Protein AF-A0A962V779-F1 (afdb_monomer_lite)

pLDDT: mean 74.54, std 24.52, range [26.53, 98.0]

Foldseek 3Di:
DDDDDDPPPPPPVVVVVVVVPDDDDDPPPDPDQLPDDDDLQNVLVVLVVLLVVLVVVLVCCVVVVDPNDPVSNVVSVVSQLVSLVCNVVSDDPPSDDPSHPDDPVCVVCVVVVVVVSVVSNVVD

Sequence (124 aa):
MTKRTPRMIINPNFITKVIAMLLGITIISVTLAHQGATGIVKERMDMMKSMGDANKAIGDMIKGKTTFDAAQIAEHARTINRQSQDILGHFPEGSLQKVSEALPQIWEDWPRFEHITQQLRAIA

Secondary structure (DSSP, 8-state):
-----------THHHHHHHS-SS-------TT-TTS--HHHHHHHHHHHHHHHHHHHHHHHHTTSS---HHHHHHHHHHHHHHHTTTGGG--TT---TT----THHHHTHHHHHHHHHHHHHH-

Structure (mmCIF, N/CA/C/O backbone):
data_AF-A0A962V779-F1
#
_entry.id   AF-A0A962V779-F1
#
loop_
_atom_site.group_PDB
_atom_site.id
_atom_site.type_symbol
_atom_site.label_atom_id
_atom_site.label_alt_id
_atom_site.label_comp_id
_atom_site.label_asym_id
_atom_site.label_entity_id
_atom_site.label_seq_id
_atom_site.pdbx_PDB_ins_code
_atom_site.Cartn_x
_atom_site.Cartn_y
_atom_site.Cartn_z
_atom_site.occupancy
_atom_site.B_iso_or_equiv
_atom_site.auth_seq_id
_atom_site.auth_comp_id
_atom_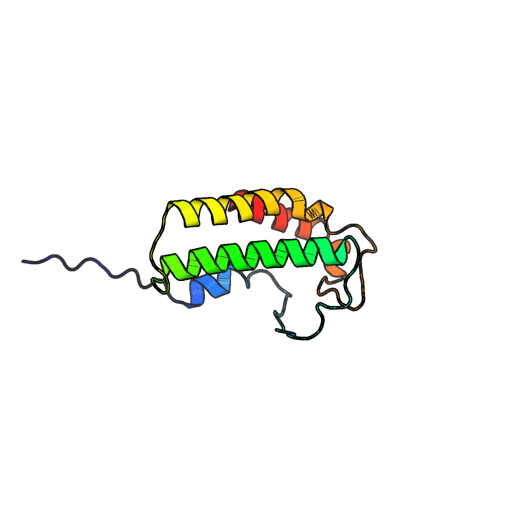site.auth_asym_id
_atom_site.auth_atom_id
_atom_site.pdbx_PDB_model_num
ATOM 1 N N . MET A 1 1 ? -20.965 -23.627 37.089 1.00 36.41 1 MET A N 1
ATOM 2 C CA . MET A 1 1 ? -20.598 -24.424 35.897 1.00 36.41 1 MET A CA 1
ATOM 3 C C . MET A 1 1 ? -20.464 -23.464 34.712 1.00 36.41 1 MET A C 1
ATOM 5 O O . MET A 1 1 ? -21.426 -23.224 34.001 1.00 36.41 1 MET A O 1
ATOM 9 N N . THR A 1 2 ? -19.316 -22.795 34.577 1.00 33.53 2 THR A N 1
ATOM 10 C CA . THR A 1 2 ? -19.082 -21.726 33.586 1.00 33.53 2 THR A CA 1
ATOM 11 C C . THR A 1 2 ? -18.181 -22.253 32.468 1.00 33.53 2 THR A C 1
ATOM 13 O O . THR A 1 2 ? -17.036 -22.635 32.705 1.00 33.53 2 THR A O 1
ATOM 16 N N . LYS A 1 3 ? -18.711 -22.328 31.241 1.00 33.72 3 LYS A N 1
ATOM 17 C CA . LYS A 1 3 ? -17.960 -22.757 30.053 1.00 33.72 3 LYS A CA 1
ATOM 18 C C . LYS A 1 3 ? -16.927 -21.680 29.704 1.00 33.72 3 LYS A C 1
ATOM 20 O O . LYS A 1 3 ? -17.291 -20.591 29.276 1.00 33.72 3 LYS A O 1
ATOM 25 N N . ARG A 1 4 ? -15.641 -21.978 29.908 1.00 35.47 4 ARG A N 1
ATOM 26 C CA . ARG A 1 4 ? -14.532 -21.149 29.418 1.00 35.47 4 ARG A CA 1
ATOM 27 C C . ARG A 1 4 ? -14.460 -21.307 27.897 1.00 35.47 4 ARG A C 1
ATOM 29 O O . ARG A 1 4 ? -14.193 -22.399 27.408 1.00 35.47 4 ARG A O 1
ATOM 36 N N . THR A 1 5 ? -14.733 -20.239 27.159 1.00 36.75 5 THR A N 1
ATOM 37 C CA . THR A 1 5 ? -14.530 -20.169 25.706 1.00 36.75 5 THR A CA 1
ATOM 38 C C . THR A 1 5 ? -13.040 -20.315 25.372 1.00 36.75 5 THR A C 1
ATOM 40 O O . THR A 1 5 ? -12.211 -19.714 26.065 1.00 36.75 5 THR A O 1
ATOM 43 N N . PRO A 1 6 ? -12.661 -21.076 24.329 1.00 34.44 6 PRO A N 1
ATOM 44 C CA . PRO A 1 6 ? -11.268 -21.188 23.921 1.00 34.44 6 PRO A CA 1
ATOM 45 C C . PRO A 1 6 ? -10.787 -19.834 23.383 1.00 34.44 6 PRO A C 1
ATOM 47 O O . PRO A 1 6 ? -11.334 -19.300 22.421 1.00 34.44 6 PRO A O 1
ATOM 50 N N . ARG A 1 7 ? -9.763 -19.258 24.026 1.00 29.47 7 ARG A N 1
ATOM 51 C CA . ARG A 1 7 ? -9.029 -18.105 23.493 1.00 29.47 7 ARG A CA 1
ATOM 52 C C . ARG A 1 7 ? -8.373 -18.541 22.186 1.00 29.47 7 ARG A C 1
ATOM 54 O O . ARG A 1 7 ? -7.385 -19.270 22.211 1.00 29.47 7 ARG A O 1
ATOM 61 N N . MET A 1 8 ? -8.905 -18.079 21.059 1.00 31.17 8 MET A N 1
ATOM 62 C CA . MET A 1 8 ? -8.189 -18.109 19.790 1.00 31.17 8 MET A CA 1
ATOM 63 C C . MET A 1 8 ? -7.039 -17.107 19.905 1.00 31.17 8 MET A C 1
ATOM 65 O O . MET A 1 8 ? -7.192 -15.914 19.656 1.00 31.17 8 MET A O 1
ATOM 69 N N . ILE A 1 9 ? -5.899 -17.585 20.401 1.00 33.09 9 ILE A N 1
ATOM 70 C CA . ILE A 1 9 ? -4.637 -16.854 20.373 1.00 33.09 9 ILE A CA 1
ATOM 71 C C . ILE A 1 9 ? -4.270 -16.738 18.892 1.00 33.09 9 ILE A C 1
ATOM 73 O O . ILE A 1 9 ? -3.694 -17.660 18.314 1.00 33.09 9 ILE A O 1
ATOM 77 N N . ILE A 1 10 ? -4.643 -15.630 18.249 1.00 38.41 10 ILE A N 1
ATOM 78 C CA . ILE A 1 10 ? -4.078 -15.287 16.946 1.00 38.41 10 ILE A CA 1
ATOM 79 C C . ILE A 1 10 ? -2.613 -14.960 17.210 1.00 38.41 10 ILE A C 1
ATOM 81 O O . ILE A 1 10 ? -2.263 -13.914 17.755 1.00 38.41 10 ILE A O 1
ATOM 85 N N . ASN A 1 11 ? -1.771 -15.940 16.903 1.00 27.55 11 ASN A N 1
ATOM 86 C CA . ASN A 1 11 ? -0.334 -15.882 17.072 1.00 27.55 11 ASN A CA 1
ATOM 87 C C . ASN A 1 11 ? 0.184 -14.646 16.303 1.00 27.55 11 ASN A C 1
ATOM 89 O O . ASN A 1 11 ? -0.093 -14.543 15.106 1.00 27.55 11 ASN A O 1
ATOM 93 N N . PRO A 1 12 ? 0.905 -13.697 16.930 1.00 32.22 12 PRO A N 1
ATOM 94 C CA . PRO A 1 12 ? 1.327 -12.442 16.289 1.00 32.22 12 PRO A CA 1
ATOM 95 C C . PRO A 1 12 ? 2.160 -12.646 15.010 1.00 32.22 12 PRO A C 1
ATOM 97 O O . PRO A 1 12 ? 2.225 -11.758 14.164 1.00 32.22 12 PRO A O 1
ATOM 100 N N . ASN A 1 13 ? 2.701 -13.851 14.821 1.00 26.53 13 ASN A N 1
ATOM 101 C CA . ASN A 1 13 ? 3.416 -14.299 13.627 1.00 26.53 13 ASN A CA 1
ATOM 102 C C . ASN A 1 13 ? 2.516 -14.603 12.413 1.00 26.53 13 ASN A C 1
ATOM 104 O O . ASN A 1 13 ? 3.035 -14.839 11.326 1.00 26.53 13 ASN A O 1
ATOM 108 N N . PHE A 1 14 ? 1.189 -14.637 12.568 1.00 35.34 14 PHE A N 1
ATOM 109 C CA . PHE A 1 14 ? 0.251 -14.880 11.466 1.00 35.34 14 PHE A CA 1
ATOM 110 C C . PHE A 1 14 ? 0.131 -13.650 10.549 1.00 35.34 14 PHE A C 1
ATOM 112 O O . PHE A 1 14 ? 0.100 -13.782 9.331 1.00 35.34 14 PHE A O 1
ATOM 119 N N . ILE A 1 15 ? 0.182 -12.446 11.130 1.00 34.31 15 ILE A N 1
ATOM 120 C CA . ILE A 1 15 ? 0.047 -11.169 10.406 1.00 34.31 15 ILE A CA 1
ATOM 121 C C . ILE A 1 15 ? 1.335 -10.825 9.640 1.00 34.31 15 ILE A C 1
ATOM 123 O O . ILE A 1 15 ? 1.277 -10.300 8.534 1.00 34.31 15 ILE A O 1
ATOM 127 N N . THR A 1 16 ? 2.501 -11.205 10.172 1.00 29.39 16 THR A N 1
ATOM 128 C CA . THR A 1 16 ? 3.792 -11.062 9.476 1.00 29.39 16 THR A CA 1
ATOM 129 C C . THR A 1 16 ? 3.905 -11.995 8.265 1.00 29.39 16 THR A C 1
ATOM 131 O O . THR A 1 16 ? 4.597 -11.678 7.305 1.00 29.39 16 THR A O 1
ATOM 134 N N . LYS A 1 17 ? 3.214 -13.142 8.275 1.00 31.25 17 LYS A N 1
ATOM 135 C CA . LYS A 1 17 ? 3.349 -14.176 7.236 1.00 31.25 17 LYS A CA 1
ATOM 136 C C . LYS A 1 17 ? 2.487 -13.954 5.997 1.00 31.25 17 LYS A C 1
ATOM 138 O O . LYS A 1 17 ? 2.885 -14.409 4.934 1.00 31.25 17 LYS A O 1
ATOM 143 N N . VAL A 1 18 ? 1.387 -13.207 6.093 1.00 33.66 18 VAL A N 1
ATOM 144 C CA . VAL A 1 18 ? 0.622 -12.799 4.897 1.00 33.66 18 VAL A CA 1
ATOM 145 C C . VAL A 1 18 ? 1.392 -11.747 4.081 1.00 33.66 18 VAL A C 1
ATOM 147 O O . VAL A 1 18 ? 1.238 -11.674 2.871 1.00 33.66 18 VAL A O 1
ATOM 150 N N . ILE A 1 19 ? 2.299 -10.999 4.721 1.00 40.00 19 ILE A N 1
ATOM 151 C CA . ILE A 1 19 ? 3.172 -10.007 4.069 1.00 40.00 19 ILE A CA 1
ATOM 152 C C . ILE A 1 19 ? 4.496 -10.634 3.570 1.00 40.00 19 ILE A C 1
ATOM 154 O O . ILE A 1 19 ? 5.134 -10.092 2.675 1.00 40.00 19 ILE A O 1
ATOM 158 N N . ALA A 1 20 ? 4.911 -11.793 4.098 1.00 33.38 20 ALA A N 1
ATOM 159 C CA . ALA A 1 20 ? 6.242 -12.376 3.864 1.00 33.38 20 ALA A CA 1
ATOM 160 C C . ALA A 1 20 ? 6.279 -13.653 2.993 1.00 33.38 20 ALA A C 1
ATOM 162 O O . ALA A 1 20 ? 7.280 -14.369 3.002 1.00 33.38 20 ALA A O 1
ATOM 163 N N . MET A 1 21 ? 5.227 -13.975 2.240 1.00 40.75 21 MET A N 1
ATOM 164 C CA . MET A 1 21 ? 5.172 -15.195 1.422 1.00 40.75 21 MET A CA 1
ATOM 165 C C . MET A 1 21 ? 4.779 -14.802 -0.008 1.0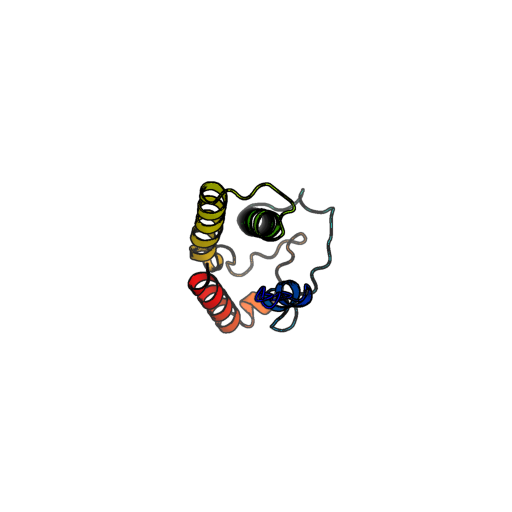0 40.75 21 MET A C 1
ATOM 167 O O . MET A 1 21 ? 3.606 -14.731 -0.330 1.00 40.75 21 MET A O 1
ATOM 171 N N . LEU A 1 22 ? 5.713 -14.395 -0.874 1.00 35.72 22 LEU A N 1
ATOM 172 C CA . LEU A 1 22 ? 6.544 -15.319 -1.652 1.00 35.72 22 LEU A CA 1
ATOM 173 C C . LEU A 1 22 ? 7.812 -14.620 -2.194 1.00 35.72 22 LEU A C 1
ATOM 175 O O . LEU A 1 22 ? 7.762 -13.938 -3.213 1.00 35.72 22 LEU A O 1
ATOM 179 N N . LEU A 1 23 ? 8.948 -14.895 -1.538 1.00 41.34 23 LEU A N 1
ATOM 180 C CA . LEU A 1 23 ? 10.332 -14.824 -2.043 1.00 41.34 23 LEU A CA 1
ATOM 181 C C . LEU A 1 23 ? 10.775 -13.493 -2.679 1.00 41.34 23 LEU A C 1
ATOM 183 O O . LEU A 1 23 ? 10.712 -13.335 -3.895 1.00 41.34 23 LEU A O 1
ATOM 187 N N . GLY A 1 24 ? 11.351 -12.613 -1.848 1.00 37.59 24 GLY A N 1
ATOM 188 C CA . GLY A 1 24 ? 12.367 -11.659 -2.312 1.00 37.59 24 GLY A CA 1
ATOM 189 C C . GLY A 1 24 ? 12.205 -10.188 -1.938 1.00 37.59 24 GLY A C 1
ATOM 190 O O . GLY A 1 24 ? 12.995 -9.390 -2.423 1.00 37.59 24 GLY A O 1
ATOM 191 N N . ILE A 1 25 ? 11.250 -9.793 -1.092 1.00 42.09 25 ILE A N 1
ATOM 192 C CA . ILE A 1 25 ? 11.143 -8.391 -0.659 1.00 42.09 25 ILE A CA 1
ATOM 193 C C . ILE A 1 25 ? 11.539 -8.300 0.809 1.00 42.09 25 ILE A C 1
ATOM 195 O O . ILE A 1 25 ? 10.752 -8.540 1.724 1.00 42.09 25 ILE A O 1
ATOM 199 N N . THR A 1 26 ? 12.807 -7.975 1.035 1.00 34.81 26 THR A N 1
ATOM 200 C CA . THR A 1 26 ? 13.250 -7.437 2.316 1.00 34.81 26 THR A CA 1
ATOM 201 C C . THR A 1 26 ? 12.598 -6.069 2.486 1.00 34.81 26 THR A C 1
ATOM 203 O O . THR A 1 26 ? 12.946 -5.136 1.766 1.00 34.81 26 THR A O 1
ATOM 206 N N . ILE A 1 27 ? 11.674 -5.931 3.438 1.00 41.41 27 ILE A N 1
ATOM 207 C CA . ILE A 1 27 ? 11.251 -4.612 3.919 1.00 41.41 27 ILE A CA 1
ATOM 208 C C . ILE A 1 27 ? 12.430 -4.058 4.721 1.00 41.41 27 ILE A C 1
ATOM 210 O O . ILE A 1 27 ? 12.556 -4.300 5.922 1.00 41.41 27 ILE A O 1
ATOM 214 N N . ILE A 1 28 ? 13.345 -3.377 4.037 1.00 38.00 28 ILE A N 1
ATOM 215 C CA . ILE A 1 28 ? 14.329 -2.529 4.697 1.00 38.00 28 ILE A CA 1
ATOM 216 C C . ILE A 1 28 ? 13.618 -1.204 4.924 1.00 38.00 28 ILE A C 1
ATOM 218 O O . ILE A 1 28 ? 13.388 -0.442 3.993 1.00 38.00 28 ILE A O 1
ATOM 222 N N . SER A 1 29 ? 13.243 -0.944 6.172 1.00 44.44 29 SER A N 1
ATOM 223 C CA . SER A 1 29 ? 12.779 0.369 6.601 1.00 44.44 29 SER A CA 1
ATOM 224 C C . SER A 1 29 ? 13.862 1.412 6.307 1.00 44.44 29 SER A C 1
ATOM 226 O O . SER A 1 29 ? 14.789 1.571 7.099 1.00 44.44 29 SER A O 1
ATOM 228 N N . VAL A 1 30 ? 13.751 2.140 5.193 1.00 36.81 30 VAL A N 1
ATOM 229 C CA . VAL A 1 30 ? 14.539 3.356 4.954 1.00 36.81 30 VAL A CA 1
ATOM 230 C C . VAL A 1 30 ? 13.626 4.562 5.113 1.00 36.81 30 VAL A C 1
ATOM 232 O O . VAL A 1 30 ? 13.128 5.186 4.177 1.00 36.81 30 VAL A O 1
ATOM 235 N N . THR A 1 31 ? 13.436 4.937 6.371 1.00 44.69 31 THR A N 1
ATOM 236 C CA . THR A 1 31 ? 13.120 6.316 6.722 1.00 44.69 31 THR A CA 1
ATOM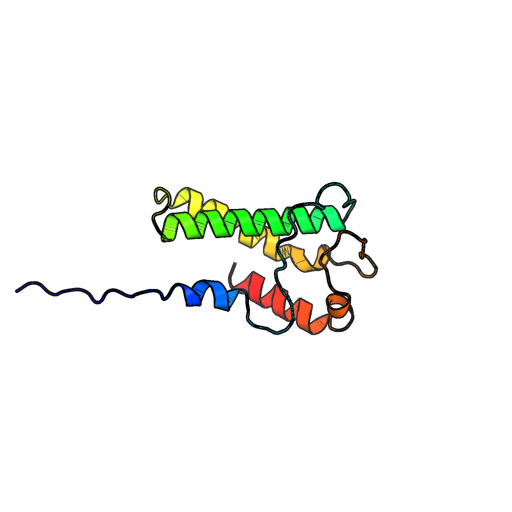 237 C C . THR A 1 31 ? 14.304 7.185 6.283 1.00 44.69 31 THR A C 1
ATOM 239 O O . THR A 1 31 ? 15.280 7.203 7.017 1.00 44.69 31 THR A O 1
ATOM 242 N N . LEU A 1 32 ? 14.267 7.801 5.085 1.00 39.91 32 LEU A N 1
ATOM 243 C CA . LEU A 1 32 ? 14.941 9.074 4.694 1.00 39.91 32 LEU A CA 1
ATOM 244 C C . LEU A 1 32 ? 15.037 9.349 3.160 1.00 39.91 32 LEU A C 1
ATOM 246 O O . LEU A 1 32 ? 15.963 10.024 2.723 1.00 39.91 32 LEU A O 1
ATOM 250 N N . ALA A 1 33 ? 14.097 8.904 2.308 1.00 42.94 33 ALA A N 1
ATOM 251 C CA . ALA A 1 33 ? 14.187 9.184 0.853 1.00 42.94 33 ALA A CA 1
ATOM 252 C C . ALA A 1 33 ? 12.889 9.618 0.132 1.00 42.94 33 ALA A C 1
ATOM 254 O O . ALA A 1 33 ? 12.854 9.656 -1.095 1.00 42.94 33 ALA A O 1
ATOM 255 N N . HIS A 1 34 ? 11.824 10.014 0.841 1.00 51.12 34 HIS A N 1
ATOM 256 C CA . HIS A 1 34 ? 10.553 10.395 0.190 1.00 51.12 34 HIS A CA 1
ATOM 257 C C . HIS A 1 34 ? 10.576 11.745 -0.566 1.00 51.12 34 HIS A C 1
ATOM 259 O O . HIS A 1 34 ? 9.585 12.091 -1.201 1.00 51.12 34 HIS A O 1
ATOM 265 N N . GLN A 1 35 ? 11.668 12.522 -0.530 1.00 55.47 35 GLN A N 1
ATOM 266 C CA . GLN A 1 35 ? 11.716 13.862 -1.146 1.00 55.47 35 GLN A CA 1
ATOM 267 C C . GLN A 1 35 ? 12.147 13.898 -2.627 1.00 55.47 35 GLN A C 1
ATOM 269 O O . GLN A 1 35 ? 12.306 14.985 -3.172 1.00 55.47 35 GLN A O 1
ATOM 274 N N . GLY A 1 36 ? 12.328 12.750 -3.293 1.00 60.72 36 GLY A N 1
ATOM 275 C CA . GLY A 1 36 ? 12.878 12.709 -4.660 1.00 60.72 36 GLY A CA 1
ATOM 276 C C . GLY A 1 36 ? 12.031 12.014 -5.727 1.00 60.72 36 GLY A C 1
ATOM 277 O O . GLY A 1 36 ? 12.411 12.055 -6.893 1.00 60.72 36 GLY A O 1
ATOM 278 N N . ALA A 1 37 ? 10.924 11.360 -5.361 1.00 72.19 37 ALA A N 1
ATOM 279 C CA . ALA A 1 37 ? 10.095 10.645 -6.330 1.00 72.19 37 ALA A CA 1
ATOM 280 C C . ALA A 1 37 ? 9.212 11.628 -7.105 1.00 72.19 37 ALA A C 1
ATOM 282 O O . ALA A 1 37 ? 8.577 12.504 -6.512 1.00 72.19 37 ALA A O 1
ATOM 283 N N . THR A 1 38 ? 9.126 11.455 -8.420 1.00 78.50 38 THR A N 1
ATOM 284 C CA . THR A 1 38 ? 8.250 12.251 -9.295 1.00 78.50 38 THR A CA 1
ATOM 285 C C . THR A 1 38 ? 7.434 11.353 -10.222 1.00 78.50 38 THR A C 1
ATOM 287 O O . THR A 1 38 ? 7.780 10.187 -10.436 1.00 78.50 38 THR A O 1
ATOM 290 N N . GLY A 1 39 ? 6.335 11.885 -10.765 1.00 88.56 39 GLY A N 1
ATOM 291 C CA . GLY A 1 39 ? 5.451 11.166 -11.689 1.00 88.56 39 GLY A CA 1
ATOM 292 C C . GLY A 1 39 ? 4.945 9.836 -11.125 1.00 88.56 39 GLY A C 1
ATOM 293 O O . GLY A 1 39 ? 4.714 9.707 -9.922 1.00 88.56 39 GLY A O 1
ATOM 294 N N . ILE A 1 40 ? 4.859 8.821 -11.990 1.00 89.38 40 ILE A N 1
ATOM 295 C CA . ILE A 1 40 ? 4.272 7.511 -11.667 1.00 89.38 40 ILE A CA 1
ATOM 296 C C . ILE A 1 40 ? 4.948 6.797 -10.482 1.00 89.38 40 ILE A C 1
ATOM 298 O O . ILE A 1 40 ? 4.307 6.037 -9.758 1.00 89.38 40 ILE A O 1
ATOM 302 N N . VAL A 1 41 ? 6.237 7.069 -10.230 1.00 86.06 41 VAL A N 1
ATOM 303 C CA . VAL A 1 41 ? 6.962 6.512 -9.074 1.00 86.06 41 VAL A CA 1
ATOM 304 C C . VAL A 1 41 ? 6.429 7.088 -7.769 1.00 86.06 41 VAL A C 1
ATOM 306 O O . VAL A 1 41 ? 6.216 6.350 -6.810 1.00 86.06 41 VAL A O 1
ATOM 309 N N . LYS A 1 42 ? 6.172 8.397 -7.735 1.00 85.62 42 LYS A N 1
ATOM 310 C CA . LYS A 1 42 ? 5.563 9.035 -6.570 1.00 85.62 42 LYS A CA 1
ATOM 311 C C . LYS A 1 42 ? 4.135 8.544 -6.364 1.00 85.62 42 LYS A C 1
ATOM 313 O O . LYS A 1 42 ? 3.780 8.187 -5.246 1.00 85.62 42 LYS A O 1
ATOM 318 N N . GLU A 1 43 ? 3.354 8.484 -7.437 1.00 89.25 43 GLU A N 1
ATOM 319 C CA . GLU A 1 43 ? 1.952 8.056 -7.390 1.00 89.25 43 GLU A CA 1
ATOM 320 C C . GLU A 1 43 ? 1.810 6.652 -6.793 1.00 89.25 43 GLU A C 1
ATOM 322 O O . GLU A 1 43 ? 1.035 6.458 -5.855 1.00 89.25 43 GLU A O 1
ATOM 327 N N . ARG A 1 44 ? 2.626 5.686 -7.241 1.00 90.94 44 ARG A N 1
ATOM 328 C CA . ARG A 1 44 ? 2.583 4.327 -6.682 1.00 90.94 44 ARG A CA 1
ATOM 329 C C . ARG A 1 44 ? 3.038 4.263 -5.226 1.00 90.94 44 ARG A C 1
ATOM 331 O O . ARG A 1 44 ? 2.492 3.479 -4.456 1.00 90.94 44 ARG A O 1
ATOM 338 N N . MET A 1 45 ? 4.033 5.066 -4.837 1.00 84.50 45 MET A N 1
ATOM 339 C CA . MET A 1 45 ? 4.516 5.111 -3.453 1.00 84.50 45 MET A CA 1
ATOM 340 C C . MET A 1 45 ? 3.445 5.685 -2.524 1.00 84.50 45 MET A C 1
ATOM 342 O O . MET A 1 45 ? 3.188 5.114 -1.464 1.00 84.50 45 MET A O 1
ATOM 346 N N . ASP A 1 46 ? 2.783 6.765 -2.940 1.00 87.75 46 ASP A N 1
ATOM 347 C CA . ASP A 1 46 ? 1.689 7.383 -2.190 1.00 87.75 46 ASP A CA 1
ATOM 348 C C . ASP A 1 46 ? 0.486 6.424 -2.081 1.00 87.75 46 ASP A C 1
ATOM 350 O O . ASP A 1 46 ? -0.083 6.270 -0.995 1.00 87.75 46 ASP A O 1
ATOM 354 N N . MET A 1 47 ? 0.151 5.706 -3.162 1.00 90.69 47 MET A N 1
ATOM 355 C CA . MET A 1 47 ? -0.877 4.659 -3.152 1.00 90.69 47 MET A CA 1
ATOM 356 C C . MET A 1 47 ? -0.536 3.537 -2.158 1.00 90.69 47 MET A C 1
ATOM 358 O O . MET A 1 47 ? -1.341 3.230 -1.280 1.00 90.69 47 MET A O 1
ATOM 362 N N . MET A 1 48 ? 0.660 2.945 -2.252 1.00 89.50 48 MET A N 1
ATOM 363 C CA . MET A 1 48 ? 1.074 1.843 -1.370 1.00 89.50 48 MET A CA 1
ATOM 364 C C . MET A 1 48 ? 1.152 2.279 0.097 1.00 89.50 48 MET A C 1
ATOM 366 O O . MET A 1 48 ? 0.768 1.523 0.992 1.00 89.50 48 MET A O 1
ATOM 370 N N . LYS A 1 49 ? 1.585 3.518 0.357 1.00 87.50 49 LYS A N 1
ATOM 371 C CA . LYS A 1 49 ? 1.561 4.108 1.697 1.00 87.50 49 LYS A CA 1
ATOM 372 C C . LYS A 1 49 ? 0.137 4.204 2.237 1.00 87.50 49 LYS A C 1
ATOM 374 O O . LYS A 1 49 ? -0.116 3.768 3.356 1.00 87.50 49 LYS A O 1
ATOM 379 N N . SER A 1 50 ? -0.790 4.722 1.438 1.00 89.44 50 SER A N 1
ATOM 380 C CA . SER A 1 50 ? -2.197 4.848 1.820 1.00 89.44 50 SER A CA 1
ATOM 381 C C . SER A 1 50 ? -2.845 3.487 2.114 1.00 89.44 50 SER A C 1
ATOM 383 O O . SER A 1 50 ? -3.538 3.361 3.128 1.00 89.44 50 SER A O 1
ATOM 385 N N . MET A 1 51 ? -2.554 2.452 1.315 1.00 88.75 51 MET A N 1
ATOM 386 C CA . MET A 1 51 ? -2.975 1.073 1.604 1.00 88.75 51 MET A CA 1
ATOM 387 C C . MET A 1 51 ? -2.388 0.566 2.928 1.00 88.75 51 MET A C 1
ATOM 389 O O . MET A 1 51 ? -3.099 -0.036 3.737 1.00 88.75 51 MET A O 1
ATOM 393 N N . GLY A 1 52 ? -1.096 0.816 3.166 1.00 85.62 52 GLY A N 1
ATOM 394 C CA . GLY A 1 52 ? -0.403 0.442 4.399 1.00 85.62 52 GLY A CA 1
ATOM 395 C C . GLY A 1 52 ? -0.994 1.112 5.642 1.00 85.62 52 GLY A C 1
ATOM 396 O O . GLY A 1 52 ? -1.244 0.438 6.644 1.00 85.62 52 GLY A O 1
ATOM 397 N N . ASP A 1 53 ? -1.283 2.410 5.560 1.00 91.25 53 ASP A N 1
ATOM 398 C CA . ASP A 1 53 ? -1.892 3.188 6.641 1.00 91.25 53 ASP A CA 1
ATOM 399 C C . ASP A 1 53 ? -3.320 2.702 6.947 1.00 91.25 53 ASP A C 1
ATOM 401 O O . ASP A 1 53 ? -3.669 2.509 8.116 1.00 91.25 53 ASP A O 1
ATOM 405 N N . ALA A 1 54 ? -4.125 2.412 5.917 1.00 93.50 54 ALA A N 1
ATOM 406 C CA . ALA A 1 54 ? -5.466 1.842 6.072 1.00 93.50 54 ALA A CA 1
ATOM 407 C C . ALA A 1 54 ? -5.431 0.454 6.740 1.00 93.50 54 ALA A C 1
ATOM 409 O O . ALA A 1 54 ? -6.144 0.209 7.718 1.00 93.50 54 ALA A O 1
ATOM 410 N N . ASN A 1 55 ? -4.547 -0.437 6.277 1.00 92.31 55 ASN A N 1
ATOM 411 C CA . ASN A 1 55 ? -4.352 -1.758 6.882 1.00 92.31 55 ASN A CA 1
ATOM 412 C C . ASN A 1 55 ? -3.890 -1.661 8.338 1.00 92.31 55 ASN A C 1
ATOM 414 O O . ASN A 1 55 ? -4.351 -2.419 9.199 1.00 92.31 55 ASN A O 1
ATOM 418 N N . LYS A 1 56 ? -2.991 -0.719 8.638 1.00 92.88 56 LYS A N 1
ATOM 419 C CA . LYS A 1 56 ? -2.529 -0.471 10.003 1.00 92.88 56 LYS A CA 1
ATOM 420 C C . LYS A 1 56 ? -3.676 -0.004 10.897 1.00 92.88 56 LYS A C 1
ATOM 422 O O . LYS A 1 56 ? -3.806 -0.529 12.000 1.00 92.88 56 LYS A O 1
ATOM 427 N N . ALA A 1 57 ? -4.506 0.929 10.432 1.00 94.56 57 ALA A N 1
ATOM 428 C CA . ALA A 1 57 ? -5.651 1.427 11.191 1.00 94.56 57 ALA A CA 1
ATOM 429 C C . ALA A 1 57 ? -6.646 0.303 11.526 1.00 94.56 57 ALA A C 1
ATOM 431 O O . ALA A 1 57 ? -7.026 0.142 12.689 1.00 94.56 57 ALA A O 1
ATOM 432 N N . ILE A 1 58 ? -6.986 -0.540 10.543 1.00 93.12 58 ILE A N 1
ATOM 433 C CA . ILE A 1 58 ? -7.809 -1.743 10.756 1.00 93.12 58 ILE A CA 1
ATOM 434 C C . ILE A 1 58 ? -7.150 -2.669 11.785 1.00 93.12 58 ILE A C 1
ATOM 436 O O . ILE A 1 58 ? -7.781 -3.085 12.758 1.00 93.12 58 ILE A O 1
ATOM 440 N N . GLY A 1 59 ? -5.866 -2.980 11.596 1.00 92.12 59 GLY A N 1
ATOM 441 C CA . GLY A 1 59 ? -5.125 -3.876 12.477 1.00 92.12 59 GLY A CA 1
ATOM 442 C C . GLY A 1 59 ? -5.026 -3.365 13.915 1.00 92.12 59 GLY A C 1
ATOM 443 O O . GLY A 1 59 ? -5.106 -4.165 14.847 1.00 92.12 59 GLY A O 1
ATOM 444 N N . ASP A 1 60 ? -4.866 -2.058 14.115 1.00 95.75 60 ASP A N 1
ATOM 445 C CA . ASP A 1 60 ? -4.816 -1.442 15.440 1.00 95.75 60 ASP A CA 1
ATOM 446 C C . ASP A 1 60 ? -6.189 -1.480 16.136 1.00 95.75 60 ASP A C 1
ATOM 448 O O . ASP A 1 60 ? -6.234 -1.813 17.324 1.00 95.75 60 ASP A O 1
ATOM 452 N N . MET A 1 61 ? -7.294 -1.270 15.404 1.00 96.81 61 MET A N 1
ATOM 453 C CA . MET A 1 61 ? -8.659 -1.431 15.935 1.00 96.81 61 MET A CA 1
ATOM 454 C C . MET A 1 61 ? -8.953 -2.884 16.328 1.00 96.81 61 MET A C 1
ATOM 456 O O . MET A 1 61 ? -9.413 -3.147 17.438 1.00 96.81 61 MET A O 1
ATOM 460 N N . ILE A 1 62 ? -8.630 -3.852 15.461 1.00 94.38 62 ILE A N 1
ATOM 461 C CA . ILE A 1 62 ? -8.839 -5.287 15.738 1.00 94.38 62 ILE A CA 1
ATOM 462 C C . ILE A 1 62 ? -8.005 -5.749 16.941 1.00 94.38 62 ILE A C 1
ATOM 464 O O . ILE A 1 62 ? -8.452 -6.575 17.736 1.00 94.38 62 ILE A O 1
ATOM 468 N N . LYS A 1 63 ? -6.792 -5.209 17.101 1.00 95.94 63 LYS A N 1
ATOM 469 C CA . LYS A 1 63 ? -5.908 -5.508 18.240 1.00 95.94 63 LYS A CA 1
ATOM 470 C C . LYS A 1 63 ? -6.284 -4.743 19.514 1.00 95.94 63 LYS A C 1
ATOM 472 O O . LYS A 1 63 ? -5.606 -4.923 20.523 1.00 95.94 63 LYS A O 1
ATOM 477 N N . GLY A 1 64 ? -7.309 -3.888 19.476 1.00 95.50 64 GLY A N 1
ATOM 478 C CA . GLY A 1 64 ? -7.750 -3.083 20.617 1.00 95.50 64 GLY A CA 1
ATOM 479 C C . GLY A 1 64 ? -6.755 -2.000 21.043 1.00 95.50 64 GLY A C 1
ATOM 480 O O . GLY A 1 64 ? -6.792 -1.557 22.187 1.00 95.50 64 GLY A O 1
ATOM 481 N N . LYS A 1 65 ? -5.843 -1.587 20.155 1.00 96.75 65 LYS A N 1
ATOM 482 C CA . LYS A 1 65 ? -4.929 -0.458 20.409 1.00 96.75 65 LYS A CA 1
ATOM 483 C C . LYS A 1 65 ? -5.621 0.891 20.237 1.00 96.75 65 LYS A C 1
ATOM 485 O O . LYS A 1 65 ? -5.180 1.884 20.805 1.00 96.75 65 LYS A O 1
ATOM 490 N N . THR A 1 66 ? -6.680 0.917 19.438 1.00 96.38 66 THR A N 1
ATOM 491 C CA . THR A 1 66 ? -7.586 2.049 19.253 1.00 96.38 66 THR A CA 1
ATOM 492 C C . THR A 1 66 ? -9.026 1.577 19.454 1.00 96.38 66 THR A C 1
ATOM 494 O O . THR A 1 66 ? -9.302 0.374 19.428 1.00 96.38 66 THR A O 1
ATOM 497 N N . THR A 1 67 ? -9.949 2.514 19.690 1.00 97.44 67 THR A N 1
ATOM 498 C CA . THR A 1 67 ? -11.378 2.201 19.831 1.00 97.44 67 THR A CA 1
ATOM 499 C C . THR A 1 67 ? -11.899 1.543 18.558 1.00 97.44 67 THR A C 1
ATOM 501 O O . THR A 1 67 ? -11.655 2.034 17.459 1.00 97.44 67 THR A O 1
ATOM 504 N N . PHE A 1 68 ? -12.629 0.440 18.713 1.00 97.12 68 PHE A N 1
ATOM 505 C CA . PHE A 1 68 ? -13.278 -0.230 17.595 1.00 97.12 68 PHE A CA 1
ATOM 506 C C . PHE A 1 68 ? -14.379 0.653 16.999 1.00 97.12 68 PHE A C 1
ATOM 508 O O . PHE A 1 68 ? -15.308 1.050 17.703 1.00 97.12 68 PHE A O 1
ATOM 515 N N . ASP A 1 69 ? -14.298 0.895 15.693 1.00 97.81 69 ASP A N 1
ATOM 516 C CA . ASP A 1 69 ? -15.308 1.608 14.919 1.00 97.81 69 ASP A CA 1
ATOM 517 C C . ASP A 1 69 ? -15.527 0.885 13.583 1.00 97.81 69 ASP A C 1
ATOM 519 O O . ASP A 1 69 ? -14.680 0.891 12.687 1.00 97.81 69 ASP A O 1
ATOM 523 N N . ALA A 1 70 ? -16.686 0.239 13.450 1.00 96.88 70 ALA A N 1
ATOM 524 C CA . ALA A 1 70 ? -17.026 -0.532 12.260 1.00 96.88 70 ALA A CA 1
ATOM 525 C C . ALA A 1 70 ? -17.140 0.337 10.995 1.00 96.88 70 ALA A C 1
ATOM 527 O O . ALA A 1 70 ? 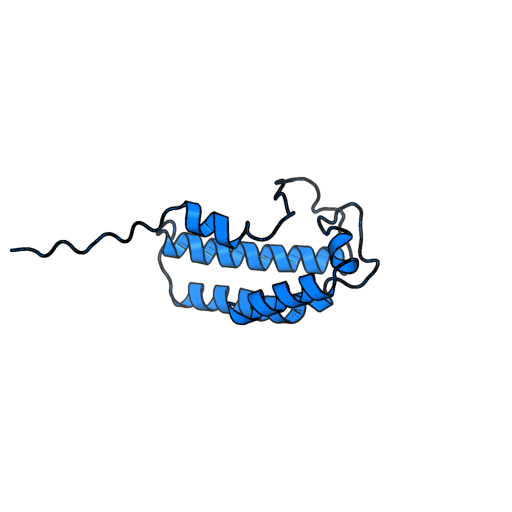-16.825 -0.139 9.902 1.00 96.88 70 ALA A O 1
ATOM 528 N N . ALA A 1 71 ? -17.563 1.599 11.122 1.00 98.00 71 ALA A N 1
ATOM 529 C CA . ALA A 1 71 ? -17.683 2.501 9.981 1.00 98.00 71 ALA A CA 1
ATOM 530 C C . ALA A 1 71 ? -16.299 2.914 9.463 1.00 98.00 71 ALA A C 1
ATOM 532 O O . ALA A 1 71 ? -16.075 2.921 8.250 1.00 98.00 71 ALA A O 1
ATOM 533 N N . GLN A 1 72 ? -15.351 3.174 10.369 1.00 97.38 72 GLN A N 1
ATOM 534 C CA . GLN A 1 72 ? -13.962 3.457 9.993 1.00 97.38 72 GLN A CA 1
ATOM 535 C C . GLN A 1 72 ? -13.266 2.231 9.392 1.00 97.38 72 GLN A C 1
ATOM 537 O O . GLN A 1 72 ? -12.579 2.360 8.379 1.00 97.38 72 GLN A O 1
ATOM 542 N N . ILE A 1 73 ? -13.487 1.030 9.942 1.00 97.31 73 ILE A N 1
ATOM 543 C CA . ILE A 1 73 ? -12.984 -0.214 9.333 1.00 97.31 73 ILE A CA 1
ATOM 544 C C . ILE A 1 73 ? -13.502 -0.356 7.898 1.00 97.31 73 ILE A C 1
ATOM 546 O O . ILE A 1 73 ? -12.713 -0.627 6.993 1.00 97.31 73 ILE A O 1
ATOM 550 N N . ALA A 1 74 ? -14.801 -0.134 7.674 1.00 97.00 74 ALA A N 1
ATOM 551 C CA . ALA A 1 74 ?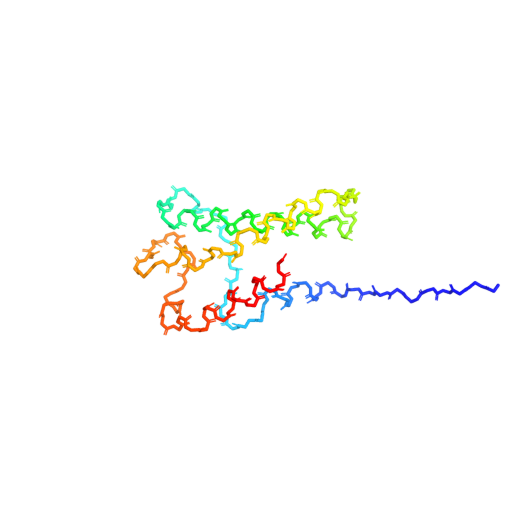 -15.388 -0.213 6.340 1.00 97.00 74 ALA A CA 1
ATOM 552 C C . ALA A 1 74 ? -14.783 0.821 5.373 1.00 97.00 74 ALA A C 1
ATOM 554 O O . ALA A 1 74 ? -14.566 0.505 4.205 1.00 97.00 74 ALA A O 1
ATOM 555 N N . GLU A 1 75 ? -14.473 2.036 5.833 1.00 97.94 75 GLU A N 1
ATOM 556 C CA . GLU A 1 75 ? -13.846 3.054 4.982 1.00 97.94 75 GLU A CA 1
ATOM 557 C C . GLU A 1 75 ? -12.391 2.728 4.624 1.00 97.94 75 GLU A C 1
ATOM 559 O O . GLU A 1 75 ? -11.982 2.865 3.465 1.00 97.94 75 GLU A O 1
ATOM 564 N N . HIS A 1 76 ? -11.613 2.229 5.584 1.00 96.50 76 HIS A N 1
ATOM 565 C CA . HIS A 1 76 ? -10.257 1.756 5.315 1.00 96.50 76 HIS A CA 1
ATOM 566 C C . HIS A 1 76 ? -10.258 0.554 4.362 1.00 96.50 76 HIS A C 1
ATOM 568 O O . HIS A 1 76 ? -9.475 0.537 3.413 1.00 96.50 76 HIS A O 1
ATOM 574 N N . ALA A 1 77 ? -11.181 -0.396 4.541 1.00 94.69 77 ALA A N 1
ATOM 575 C CA . ALA A 1 77 ? -11.342 -1.534 3.636 1.00 94.69 77 ALA A CA 1
ATOM 576 C C . ALA A 1 77 ? -11.705 -1.076 2.214 1.00 94.69 77 ALA A C 1
ATOM 578 O O . ALA A 1 77 ? -11.073 -1.492 1.247 1.00 94.69 77 ALA A O 1
ATOM 579 N N . ARG A 1 78 ? -12.640 -0.124 2.071 1.00 97.00 78 ARG A N 1
ATOM 580 C CA . ARG A 1 78 ? -12.953 0.488 0.768 1.00 97.00 78 ARG A CA 1
ATOM 581 C C . ARG A 1 78 ? -11.736 1.151 0.124 1.00 97.00 78 ARG A C 1
ATOM 583 O O . ARG A 1 78 ? -11.593 1.077 -1.093 1.00 97.00 78 ARG A O 1
ATOM 590 N N . THR A 1 79 ? -10.874 1.792 0.910 1.00 93.69 79 THR A N 1
ATOM 591 C CA . THR A 1 79 ? -9.633 2.398 0.405 1.00 93.69 79 THR A CA 1
ATOM 592 C C . THR A 1 79 ? -8.692 1.341 -0.171 1.00 93.69 79 THR A C 1
ATOM 594 O O . THR A 1 79 ? -8.253 1.487 -1.311 1.00 93.69 79 THR A O 1
ATOM 597 N N . ILE A 1 80 ? -8.464 0.251 0.568 1.00 91.50 80 ILE A N 1
ATOM 598 C CA . ILE A 1 80 ? -7.634 -0.882 0.130 1.00 91.50 80 ILE A CA 1
ATOM 599 C C . ILE A 1 80 ? -8.211 -1.510 -1.141 1.00 91.50 80 ILE A C 1
ATOM 601 O O . ILE A 1 80 ? -7.480 -1.674 -2.117 1.00 91.50 80 ILE A O 1
ATOM 605 N N . ASN A 1 81 ? -9.520 -1.786 -1.167 1.00 93.50 81 ASN A N 1
ATOM 606 C CA . ASN A 1 81 ? -10.183 -2.343 -2.342 1.00 93.50 81 ASN A CA 1
ATOM 607 C C . ASN A 1 81 ? -10.007 -1.435 -3.565 1.00 93.50 81 ASN A C 1
ATOM 609 O O . ASN A 1 81 ? -9.490 -1.894 -4.580 1.00 93.50 81 ASN A O 1
ATOM 613 N N . ARG A 1 82 ? -10.334 -0.136 -3.465 1.00 94.62 82 ARG A N 1
ATOM 614 C CA . ARG A 1 82 ? -10.174 0.810 -4.586 1.00 94.62 82 ARG A CA 1
ATOM 615 C C . ARG A 1 82 ? -8.746 0.829 -5.131 1.00 94.62 82 ARG A C 1
ATOM 617 O O . ARG A 1 82 ? -8.568 0.749 -6.339 1.00 94.62 82 ARG A O 1
ATOM 624 N N . GLN A 1 83 ? -7.745 0.914 -4.257 1.00 91.31 83 GLN A N 1
ATOM 625 C CA . GLN A 1 83 ? -6.341 0.990 -4.674 1.00 91.31 83 GLN A CA 1
ATOM 626 C C . GLN A 1 83 ? -5.836 -0.333 -5.260 1.00 91.31 83 GLN A C 1
ATOM 628 O O . GLN A 1 83 ? -5.077 -0.322 -6.226 1.00 91.31 83 GLN A O 1
ATOM 633 N N . SER A 1 84 ? -6.317 -1.476 -4.759 1.00 90.44 84 SER A N 1
ATOM 634 C CA . SER A 1 84 ? -5.956 -2.789 -5.309 1.00 90.44 84 SER A CA 1
ATOM 635 C C . SER A 1 84 ? -6.333 -2.942 -6.790 1.00 90.44 84 SER A C 1
ATOM 637 O O . SER A 1 84 ? -5.639 -3.637 -7.540 1.00 90.44 84 SER A O 1
ATOM 639 N N . GLN A 1 85 ? -7.393 -2.259 -7.240 1.00 93.50 85 GLN A N 1
ATOM 640 C CA . GLN A 1 85 ? -7.878 -2.359 -8.616 1.00 93.50 85 GLN A CA 1
ATOM 641 C C . GLN A 1 85 ? -6.889 -1.800 -9.644 1.00 93.50 85 GLN A C 1
ATOM 643 O O . GLN A 1 85 ? -6.872 -2.299 -10.765 1.00 93.50 85 GLN A O 1
ATOM 648 N N . ASP A 1 86 ? -6.010 -0.862 -9.282 1.00 89.94 86 ASP A N 1
ATOM 649 C CA . ASP A 1 86 ? -5.155 -0.159 -10.256 1.00 89.94 86 ASP A CA 1
ATOM 650 C C . ASP A 1 86 ? -3.647 -0.366 -10.046 1.00 89.94 86 ASP A C 1
ATOM 652 O O . ASP A 1 86 ? -2.815 0.335 -10.613 1.00 89.94 86 ASP A O 1
ATOM 656 N N . ILE A 1 87 ? -3.251 -1.373 -9.257 1.00 91.44 87 ILE A N 1
ATOM 657 C CA . ILE A 1 87 ? -1.827 -1.599 -8.961 1.00 91.44 87 ILE A CA 1
ATOM 658 C C . ILE A 1 87 ? -0.996 -1.772 -10.235 1.00 91.44 87 ILE A C 1
ATOM 660 O O . ILE A 1 87 ? 0.071 -1.184 -10.323 1.00 91.44 87 ILE A O 1
ATOM 664 N N . LEU A 1 88 ? -1.463 -2.529 -11.231 1.00 92.12 88 LEU A N 1
ATOM 665 C CA . LEU A 1 88 ? -0.690 -2.771 -12.456 1.00 92.12 88 LEU A CA 1
ATOM 666 C C . LEU A 1 88 ? -0.422 -1.492 -13.263 1.00 92.12 88 LEU A C 1
ATOM 668 O O . LEU A 1 88 ? 0.685 -1.326 -13.774 1.00 92.12 88 LEU A O 1
ATOM 672 N N . GLY A 1 89 ? -1.386 -0.565 -13.322 1.00 92.75 89 GLY A N 1
ATOM 673 C CA . GLY A 1 89 ? -1.246 0.707 -14.042 1.00 92.75 89 GLY A CA 1
ATOM 674 C C . GLY A 1 89 ? -0.121 1.591 -13.496 1.00 92.75 89 GLY A C 1
ATOM 675 O O . GLY A 1 89 ? 0.447 2.413 -14.214 1.00 92.75 89 GLY A O 1
ATOM 676 N N . HIS A 1 90 ? 0.274 1.361 -12.246 1.00 90.94 90 HIS A N 1
ATOM 677 C CA . HIS A 1 90 ? 1.327 2.094 -11.556 1.00 90.94 90 HIS A CA 1
ATOM 678 C C . HIS A 1 90 ? 2.760 1.571 -11.797 1.00 90.94 90 HIS A C 1
ATOM 680 O O . HIS A 1 90 ? 3.724 2.174 -11.305 1.00 90.94 90 HIS A O 1
ATOM 686 N N . PHE A 1 91 ? 2.928 0.482 -12.558 1.00 92.06 91 PHE A N 1
ATOM 687 C CA . PHE A 1 91 ? 4.237 -0.111 -12.877 1.00 92.06 91 PHE A CA 1
ATOM 688 C C . PHE A 1 91 ? 4.499 -0.199 -14.392 1.00 92.06 91 PHE A C 1
ATOM 690 O O . PHE A 1 91 ? 4.824 -1.279 -14.889 1.00 92.06 91 PHE A O 1
ATOM 697 N N . PRO A 1 92 ? 4.422 0.911 -15.155 1.00 91.56 92 PRO A N 1
ATOM 698 C CA . PRO A 1 92 ? 4.827 0.881 -16.555 1.00 91.56 92 PRO A CA 1
ATOM 699 C C . PRO A 1 92 ? 6.317 0.535 -16.675 1.00 91.56 92 PRO A C 1
ATOM 701 O O . PRO A 1 92 ? 7.124 0.869 -15.797 1.00 91.56 92 PRO A O 1
ATOM 704 N N . GLU A 1 93 ? 6.682 -0.142 -17.759 1.00 87.50 93 GLU A N 1
ATOM 705 C CA . GLU A 1 93 ? 8.069 -0.514 -18.037 1.00 87.50 93 GLU A CA 1
ATOM 706 C C . GLU A 1 93 ? 8.979 0.724 -18.072 1.00 87.50 93 GLU A C 1
ATOM 708 O O . GLU A 1 93 ? 8.571 1.819 -18.463 1.00 87.50 93 GLU A O 1
ATOM 713 N N . GLY A 1 94 ? 10.211 0.578 -17.583 1.00 80.56 94 GLY A N 1
ATOM 714 C CA . GLY A 1 94 ? 11.164 1.687 -17.496 1.00 80.56 94 GLY A CA 1
ATOM 715 C C . GLY A 1 94 ? 10.868 2.707 -16.388 1.00 80.56 94 GLY A C 1
ATOM 716 O O . GLY A 1 94 ? 11.619 3.670 -16.243 1.00 80.56 94 GLY A O 1
ATOM 717 N N . SER A 1 95 ? 9.841 2.508 -15.549 1.00 81.25 95 SER A N 1
ATOM 718 C CA . SER A 1 95 ? 9.513 3.418 -14.435 1.00 81.25 95 SER A CA 1
ATOM 719 C C . SER A 1 95 ? 10.388 3.240 -13.186 1.00 81.25 95 SER A C 1
ATOM 721 O O . SER A 1 95 ? 9.921 3.335 -12.046 1.00 81.25 95 SER A O 1
ATOM 723 N N . LEU A 1 96 ? 11.685 3.017 -13.388 1.00 75.81 96 LEU A N 1
ATOM 724 C CA . LEU A 1 96 ? 12.681 2.920 -12.329 1.00 75.81 96 LEU A CA 1
ATOM 725 C C . LEU A 1 96 ? 13.330 4.285 -12.086 1.00 75.81 96 LEU A C 1
ATOM 727 O O . LEU A 1 96 ? 13.994 4.850 -12.949 1.00 75.81 96 LEU A O 1
ATOM 731 N N . GLN A 1 97 ? 13.155 4.812 -10.876 1.00 70.00 97 GLN A N 1
ATOM 732 C CA . GLN A 1 97 ? 13.918 5.953 -10.367 1.00 70.00 97 GLN A CA 1
ATOM 733 C C . GLN A 1 97 ? 14.811 5.477 -9.225 1.00 70.00 97 GLN A C 1
ATOM 735 O O . GLN A 1 97 ? 14.470 4.519 -8.535 1.00 70.00 97 GLN A O 1
ATOM 740 N N . LYS A 1 98 ? 15.917 6.185 -8.964 1.00 72.38 98 LYS A N 1
ATOM 741 C CA . LYS A 1 98 ? 16.872 5.845 -7.890 1.00 72.38 98 LYS A CA 1
ATOM 742 C C . LYS A 1 98 ? 16.216 5.688 -6.509 1.00 72.38 98 LYS A C 1
ATOM 744 O O . LYS A 1 98 ? 16.708 4.931 -5.685 1.00 72.38 98 LYS A O 1
ATOM 749 N N . VAL A 1 99 ? 15.133 6.421 -6.255 1.00 75.56 99 VAL A N 1
ATOM 750 C CA . VAL A 1 99 ? 14.385 6.391 -4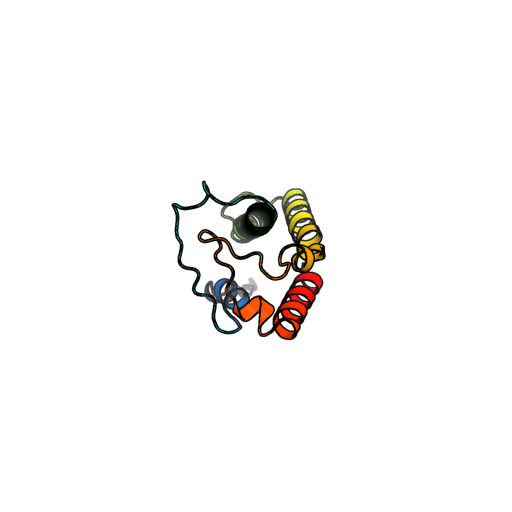.986 1.00 75.56 99 VAL A CA 1
ATOM 751 C C . VAL A 1 99 ? 13.320 5.294 -4.923 1.00 75.56 99 VAL A C 1
ATOM 753 O O . VAL A 1 99 ? 12.673 5.137 -3.895 1.00 75.56 99 VAL A O 1
ATOM 756 N N . SER A 1 100 ? 13.096 4.560 -6.014 1.00 74.75 100 SER A N 1
ATOM 757 C CA . SER A 1 100 ? 12.092 3.506 -6.049 1.00 74.75 100 SER A CA 1
ATOM 758 C C . SER A 1 100 ? 12.605 2.236 -5.381 1.00 74.75 100 SER A C 1
ATOM 760 O O . SER A 1 100 ? 13.669 1.737 -5.726 1.00 74.75 100 SER A O 1
ATOM 762 N N . GLU A 1 101 ? 11.767 1.630 -4.546 1.00 82.06 101 GLU A N 1
ATOM 763 C CA . GLU A 1 101 ? 11.985 0.286 -3.983 1.00 82.06 101 GLU A CA 1
ATOM 764 C C . GLU A 1 101 ? 11.471 -0.838 -4.908 1.00 82.06 101 GLU A C 1
ATOM 766 O O . GLU A 1 101 ? 11.403 -2.002 -4.524 1.00 82.06 101 GLU A O 1
ATOM 771 N N . ALA A 1 102 ? 11.082 -0.493 -6.139 1.00 82.69 102 ALA A N 1
ATOM 772 C CA . ALA A 1 102 ? 10.565 -1.452 -7.104 1.00 82.69 102 ALA A CA 1
ATOM 773 C C . ALA A 1 102 ? 11.755 -2.186 -7.719 1.00 82.69 102 ALA A C 1
ATOM 775 O O . ALA A 1 102 ? 12.691 -1.553 -8.206 1.00 82.69 102 ALA A O 1
ATOM 776 N N . LEU A 1 103 ? 11.717 -3.511 -7.677 1.00 84.69 103 LEU A N 1
ATOM 777 C CA . LEU A 1 103 ? 12.783 -4.345 -8.205 1.00 84.69 103 LEU A CA 1
ATOM 778 C C . LEU A 1 103 ? 12.586 -4.580 -9.715 1.00 84.69 103 LEU A C 1
ATOM 780 O O . LEU A 1 103 ? 11.441 -4.772 -10.133 1.00 84.69 103 LEU A O 1
ATOM 784 N N . PRO A 1 104 ? 13.661 -4.619 -10.532 1.00 82.12 104 PRO A N 1
ATOM 785 C CA . PRO A 1 104 ? 13.575 -4.938 -11.963 1.00 82.12 104 PRO A CA 1
ATOM 786 C C . PRO A 1 104 ? 12.801 -6.230 -12.266 1.00 82.12 104 PRO A C 1
ATOM 788 O O . PRO A 1 104 ? 12.094 -6.311 -13.269 1.00 82.12 104 PRO A O 1
ATOM 791 N N . GLN A 1 105 ? 12.851 -7.194 -11.343 1.00 87.56 105 GLN A N 1
ATOM 792 C CA . GLN A 1 105 ? 12.152 -8.477 -11.401 1.00 87.56 105 GLN A CA 1
ATOM 793 C C . GLN A 1 105 ? 10.638 -8.354 -11.627 1.00 87.56 105 GLN A C 1
ATOM 795 O O . GLN A 1 105 ? 10.035 -9.290 -12.141 1.00 87.56 105 GLN A O 1
ATOM 800 N N . ILE A 1 106 ? 10.017 -7.224 -11.263 1.00 84.94 106 ILE A N 1
ATOM 801 C CA . ILE A 1 106 ? 8.596 -6.966 -11.549 1.00 84.94 106 ILE A CA 1
ATOM 802 C C . ILE A 1 106 ? 8.316 -7.066 -13.052 1.00 84.94 106 ILE A C 1
ATOM 804 O O . ILE A 1 106 ? 7.298 -7.629 -13.440 1.00 84.94 106 ILE A O 1
ATOM 808 N N . TRP A 1 107 ? 9.215 -6.544 -13.887 1.00 91.06 107 TRP A N 1
ATOM 809 C CA . TRP A 1 107 ? 9.064 -6.568 -15.342 1.00 91.06 107 TRP A CA 1
ATOM 810 C C . TRP A 1 107 ? 9.675 -7.823 -15.971 1.00 91.06 107 TRP A C 1
ATOM 812 O O . TRP A 1 107 ? 9.161 -8.298 -16.978 1.00 91.06 107 TRP A O 1
ATOM 822 N N . GLU A 1 108 ? 10.717 -8.404 -15.364 1.00 90.19 108 GLU A N 1
ATOM 823 C CA . GLU A 1 108 ? 11.291 -9.682 -15.824 1.00 90.19 108 GLU A CA 1
ATOM 824 C C . GLU A 1 108 ? 10.310 -10.857 -15.658 1.00 90.19 108 GLU A C 1
ATOM 826 O O . GLU A 1 108 ? 10.305 -11.775 -16.475 1.00 90.19 108 GLU A O 1
ATOM 831 N N . ASP A 1 109 ? 9.464 -10.821 -14.622 1.00 92.50 109 ASP A N 1
ATOM 832 C CA . ASP A 1 109 ? 8.427 -11.822 -14.337 1.00 92.50 109 ASP A CA 1
ATOM 833 C C . ASP A 1 109 ? 7.059 -11.146 -14.139 1.00 92.50 109 ASP A C 1
ATOM 835 O O . ASP A 1 109 ? 6.392 -11.261 -13.103 1.00 92.50 109 ASP A O 1
ATOM 839 N N . TRP A 1 110 ? 6.643 -10.400 -15.165 1.00 91.69 110 TRP A N 1
ATOM 840 C CA . TRP A 1 110 ? 5.356 -9.707 -15.179 1.00 91.69 110 TRP A CA 1
ATOM 841 C C . TRP A 1 110 ? 4.150 -10.629 -14.907 1.00 91.69 110 TRP A C 1
ATOM 843 O O . TRP A 1 110 ? 3.308 -10.250 -14.091 1.00 91.69 110 TRP A O 1
ATOM 853 N N . PRO A 1 111 ? 4.058 -11.860 -15.464 1.00 95.06 111 PRO A N 1
ATOM 854 C CA . PRO A 1 111 ? 2.944 -12.764 -15.168 1.00 95.06 111 PRO A CA 1
ATOM 855 C C . PRO A 1 111 ? 2.811 -13.102 -13.679 1.00 95.06 111 PRO A C 1
ATOM 857 O O . PRO A 1 111 ? 1.697 -13.181 -13.150 1.00 95.06 111 PRO A O 1
ATOM 860 N N . ARG A 1 112 ? 3.931 -13.271 -12.964 1.00 91.19 112 ARG A N 1
ATOM 861 C CA . ARG A 1 112 ? 3.896 -13.476 -11.512 1.00 91.19 112 ARG A CA 1
ATOM 862 C C . ARG A 1 112 ? 3.408 -12.231 -10.784 1.00 91.19 112 ARG A C 1
ATOM 864 O O . ARG A 1 112 ? 2.628 -12.359 -9.838 1.00 91.19 112 ARG A O 1
ATOM 871 N N . PHE A 1 113 ? 3.846 -11.046 -11.203 1.00 90.12 113 PHE A N 1
ATOM 872 C CA . PHE A 1 113 ? 3.367 -9.793 -10.625 1.00 90.12 113 PHE A CA 1
ATOM 873 C C . PHE A 1 113 ? 1.856 -9.622 -10.837 1.00 90.12 113 PHE A C 1
ATOM 875 O O . PHE A 1 113 ? 1.130 -9.399 -9.866 1.00 90.12 113 PHE A O 1
ATOM 882 N N . GLU A 1 114 ? 1.354 -9.847 -12.053 1.00 91.31 114 GLU A N 1
ATOM 883 C CA . GLU A 1 114 ? -0.082 -9.856 -12.356 1.00 91.31 114 GLU A CA 1
ATOM 884 C C . GLU A 1 114 ? -0.849 -10.816 -11.452 1.00 91.31 114 GLU A C 1
ATOM 886 O O . GLU A 1 114 ? -1.827 -10.409 -10.819 1.00 91.31 114 GLU A O 1
ATOM 891 N N . HIS A 1 115 ? -0.378 -12.056 -11.317 1.00 92.31 115 HIS A N 1
ATOM 892 C CA . HIS A 1 115 ? -1.019 -13.048 -10.461 1.00 92.31 115 HIS A CA 1
ATOM 893 C C . HIS A 1 115 ? -1.121 -12.581 -9.001 1.00 92.31 115 HIS A C 1
ATOM 895 O O . HIS A 1 115 ? -2.187 -12.677 -8.390 1.00 92.31 115 HIS A O 1
ATOM 901 N N . ILE A 1 116 ? -0.047 -12.009 -8.449 1.00 87.38 116 ILE A N 1
ATOM 902 C CA . ILE A 1 116 ? -0.040 -11.471 -7.081 1.00 87.38 116 ILE A CA 1
ATOM 903 C C . ILE A 1 116 ? -1.040 -10.314 -6.947 1.00 87.38 116 ILE A C 1
ATOM 905 O O . ILE A 1 116 ? -1.794 -10.260 -5.972 1.00 87.38 116 ILE A O 1
ATOM 909 N N . THR A 1 117 ? -1.100 -9.403 -7.924 1.00 87.12 117 THR A N 1
ATOM 910 C CA . THR A 1 117 ? -2.077 -8.299 -7.883 1.00 87.12 117 THR A CA 1
ATOM 911 C C . THR A 1 117 ? -3.521 -8.793 -7.981 1.00 87.12 117 THR A C 1
ATOM 913 O O . THR A 1 117 ? -4.393 -8.261 -7.297 1.00 87.12 117 THR A O 1
ATOM 916 N N . GLN A 1 118 ? -3.787 -9.844 -8.763 1.00 90.25 118 GLN A N 1
ATOM 917 C CA . GLN A 1 118 ? -5.106 -10.476 -8.843 1.00 90.25 118 GLN A CA 1
ATOM 918 C C . GLN A 1 118 ? -5.503 -11.113 -7.509 1.00 90.25 118 GLN A C 1
ATOM 920 O O . GLN A 1 118 ? -6.638 -10.943 -7.065 1.00 90.25 118 GLN A O 1
ATOM 925 N N . GLN A 1 119 ? -4.571 -11.797 -6.841 1.00 91.12 119 GLN A N 1
ATOM 926 C CA . GLN A 1 119 ? -4.812 -12.353 -5.509 1.00 91.12 119 GLN A CA 1
ATOM 927 C C . GLN A 1 119 ? -5.125 -11.256 -4.492 1.00 91.12 119 GLN A C 1
ATOM 929 O O . GLN A 1 119 ? -6.077 -11.397 -3.729 1.00 91.12 119 GLN A O 1
ATOM 934 N N . LEU A 1 120 ? -4.376 -10.150 -4.512 1.00 87.75 120 LEU A N 1
ATOM 935 C CA . LEU A 1 120 ? -4.640 -9.003 -3.646 1.00 87.75 120 LEU A CA 1
ATOM 936 C C . LEU A 1 120 ? -6.032 -8.406 -3.900 1.00 87.75 120 LEU A C 1
ATOM 938 O O . LEU A 1 120 ? -6.771 -8.191 -2.945 1.00 87.75 120 LEU A O 1
ATOM 942 N N . ARG A 1 121 ? -6.423 -8.206 -5.165 1.00 87.62 121 ARG A N 1
ATOM 943 C CA . ARG A 1 121 ? -7.772 -7.731 -5.534 1.00 87.62 121 ARG A CA 1
ATOM 944 C C . ARG A 1 121 ? -8.885 -8.658 -5.050 1.00 87.62 121 ARG A C 1
ATOM 946 O O . ARG A 1 121 ? -9.971 -8.186 -4.749 1.00 87.62 121 ARG A O 1
ATOM 953 N N . ALA A 1 122 ? -8.636 -9.966 -4.999 1.00 87.94 122 ALA A N 1
ATOM 954 C CA . ALA A 1 122 ? -9.632 -10.945 -4.572 1.00 87.94 122 ALA A CA 1
ATOM 955 C C . ALA A 1 122 ? -9.859 -10.965 -3.049 1.00 87.94 122 ALA A C 1
ATOM 957 O O . ALA A 1 122 ? -10.894 -11.460 -2.603 1.00 87.94 122 ALA A O 1
ATOM 958 N N . ILE A 1 123 ? -8.898 -10.472 -2.259 1.00 83.75 123 ILE A N 1
ATOM 959 C CA . ILE A 1 123 ? -8.962 -10.470 -0.787 1.00 83.75 123 ILE A CA 1
ATOM 960 C C . ILE A 1 123 ? -9.156 -9.074 -0.178 1.00 83.75 123 ILE A C 1
ATOM 962 O O . ILE A 1 123 ? -9.303 -8.975 1.042 1.00 83.75 123 ILE A O 1
ATOM 966 N N . ALA A 1 124 ? -9.090 -8.026 -1.001 1.00 78.44 124 ALA A N 1
ATOM 967 C CA . ALA A 1 124 ? -9.304 -6.632 -0.621 1.00 78.44 124 ALA A CA 1
ATOM 968 C C . ALA A 1 124 ? -10.799 -6.292 -0.537 1.00 78.44 124 ALA A C 1
ATOM 970 O O . ALA A 1 124 ? -11.158 -5.511 0.375 1.00 78.44 124 ALA A O 1
#

Radius of gyration: 17.56 Å; chains: 1; bounding box: 38×38×54 Å